Protein AF-A0A956FWH3-F1 (afdb_monomer)

Solvent-accessible surface area (backbone atoms only — not comparable to full-atom values): 9748 Å² total; per-residue (Å²): 133,81,82,80,68,79,54,57,73,43,82,42,80,78,96,51,48,29,40,34,45,58,63,99,60,78,56,74,30,43,44,60,65,59,67,69,38,66,78,36,59,93,39,45,48,78,49,65,38,82,50,94,53,42,59,36,36,36,42,38,28,36,37,98,90,43,89,51,48,61,46,40,30,43,27,40,25,69,85,54,70,46,32,23,58,36,81,25,55,74,55,72,65,36,73,58,96,92,38,80,34,40,30,44,45,30,49,41,56,25,35,48,77,80,38,47,25,34,36,67,37,64,58,37,80,81,32,76,82,55,81,79,55,67,66,36,57,69,69,28,15,22,49,42,68,54,99,84,34,49,39,75,75,43,68,58,77,91,72,76,62,46,75,53,87,59,93,72,122

pLDDT: mean 85.55, std 12.99, range [32.81, 97.44]

Radius of gyration: 16.26 Å; Cα contacts (8 Å, |Δi|>4): 365; chains: 1; bounding box: 42×35×48 Å

Structure (mmCIF, N/CA/C/O backbone):
data_AF-A0A956FWH3-F1
#
_entry.id   AF-A0A956FWH3-F1
#
loop_
_atom_site.group_PDB
_atom_site.id
_atom_site.type_symbol
_atom_site.label_atom_id
_atom_site.label_alt_id
_atom_site.label_comp_id
_atom_site.label_asym_id
_atom_site.label_entity_id
_atom_site.label_seq_id
_atom_site.pdbx_PDB_ins_code
_atom_site.Cartn_x
_atom_site.Cartn_y
_atom_site.Cartn_z
_atom_site.occupancy
_atom_site.B_iso_or_equiv
_atom_site.auth_seq_id
_atom_site.auth_comp_id
_atom_site.auth_asym_id
_atom_site.auth_atom_id
_atom_site.pdbx_PDB_model_num
ATOM 1 N N . MET A 1 1 ? -1.341 -22.236 28.787 1.00 35.53 1 MET A N 1
ATOM 2 C CA . MET A 1 1 ? -0.603 -21.583 27.691 1.00 35.53 1 MET A CA 1
ATOM 3 C C . MET A 1 1 ? -1.490 -21.700 26.475 1.00 35.53 1 MET A C 1
ATOM 5 O O . MET A 1 1 ? -1.684 -22.814 26.014 1.00 35.53 1 MET A O 1
ATOM 9 N N . ILE A 1 2 ? -2.152 -20.611 26.086 1.00 34.28 2 ILE A N 1
ATOM 10 C CA . ILE A 1 2 ? -2.889 -20.564 24.821 1.00 34.28 2 ILE A CA 1
ATOM 11 C C . ILE A 1 2 ? -1.811 -20.360 23.765 1.00 34.28 2 ILE A C 1
ATOM 13 O O . ILE A 1 2 ? -1.018 -19.427 23.881 1.00 34.28 2 ILE A O 1
ATOM 17 N N . ASP A 1 3 ? -1.721 -21.297 22.835 1.00 32.81 3 ASP A N 1
ATOM 18 C CA . ASP A 1 3 ? -0.845 -21.208 21.678 1.00 32.81 3 ASP A CA 1
ATOM 19 C C . ASP A 1 3 ? -1.348 -20.033 20.828 1.00 32.81 3 ASP A C 1
ATOM 21 O O . ASP A 1 3 ? -2.366 -20.133 20.149 1.00 32.81 3 ASP A O 1
ATOM 25 N N . ALA A 1 4 ? -0.712 -18.869 20.975 1.00 40.34 4 ALA A N 1
ATOM 26 C CA . ALA A 1 4 ? -1.029 -17.651 20.234 1.00 40.34 4 ALA A CA 1
ATOM 27 C C . ALA A 1 4 ? -0.411 -17.715 18.830 1.00 40.34 4 ALA A C 1
ATOM 29 O O . ALA A 1 4 ? 0.263 -16.787 18.388 1.00 40.34 4 ALA A O 1
ATOM 30 N N . SER A 1 5 ? -0.599 -18.845 18.151 1.00 44.47 5 SER A N 1
ATOM 31 C CA . SER A 1 5 ? -0.301 -18.942 16.732 1.00 44.47 5 SER A CA 1
ATOM 32 C C . SER A 1 5 ? -1.245 -17.974 16.010 1.00 44.47 5 SER A C 1
ATOM 34 O O . SER A 1 5 ? -2.459 -18.069 16.216 1.00 44.47 5 SER A O 1
ATOM 36 N N . PRO A 1 6 ? -0.734 -17.004 15.228 1.00 53.00 6 PRO A N 1
ATOM 37 C CA . PRO A 1 6 ? -1.591 -16.064 14.524 1.00 53.00 6 PRO A CA 1
ATOM 38 C C . PRO A 1 6 ? -2.520 -16.858 13.608 1.00 53.00 6 PRO A C 1
ATOM 40 O O . PRO A 1 6 ? -2.067 -17.627 12.760 1.00 53.00 6 PRO A O 1
ATOM 43 N N . CYS A 1 7 ? -3.826 -16.711 13.826 1.00 57.62 7 CYS A N 1
ATOM 44 C CA . CYS A 1 7 ? -4.851 -17.293 12.974 1.00 57.62 7 CYS A CA 1
ATOM 45 C C . CYS A 1 7 ? -4.576 -16.877 11.521 1.00 57.62 7 CYS A C 1
ATOM 47 O O . CYS A 1 7 ? -4.540 -15.671 11.255 1.00 57.62 7 CYS A O 1
ATOM 49 N N . PRO A 1 8 ? -4.368 -17.821 10.584 1.00 69.06 8 PRO A N 1
ATOM 50 C CA . PRO A 1 8 ? -4.117 -17.455 9.201 1.00 69.06 8 PRO A CA 1
ATOM 51 C C . PRO A 1 8 ? -5.341 -16.721 8.648 1.00 69.06 8 PRO A C 1
ATOM 53 O O . PRO A 1 8 ? -6.485 -17.124 8.882 1.00 69.06 8 PRO A O 1
ATOM 56 N N . LEU A 1 9 ? -5.088 -15.615 7.950 1.00 74.25 9 LEU A N 1
ATOM 57 C CA . LEU A 1 9 ? -6.100 -14.944 7.149 1.00 74.25 9 LEU A CA 1
ATOM 58 C C . LEU A 1 9 ? -6.272 -15.723 5.850 1.00 74.25 9 LEU A C 1
ATOM 60 O O . LEU A 1 9 ? -5.299 -15.970 5.141 1.00 74.25 9 LEU A O 1
ATOM 64 N N . GLU A 1 10 ? -7.507 -16.088 5.539 1.00 80.19 10 GLU A N 1
ATOM 65 C CA . GLU A 1 10 ? -7.867 -16.753 4.295 1.00 80.19 10 GLU A CA 1
ATOM 66 C C . GLU A 1 10 ? -8.759 -15.821 3.476 1.00 80.19 10 GLU A C 1
ATOM 68 O O . GLU A 1 10 ? -9.798 -15.354 3.952 1.00 80.19 10 GLU A O 1
ATOM 73 N N . LEU A 1 11 ? -8.338 -15.533 2.245 1.00 78.25 11 LEU A N 1
ATOM 74 C CA . LEU A 1 11 ? -9.169 -14.843 1.269 1.00 78.25 11 LEU A CA 1
ATOM 75 C C . LEU A 1 11 ? -9.978 -15.895 0.507 1.00 78.25 11 LEU A C 1
ATOM 77 O O . LEU A 1 11 ? -9.406 -16.760 -0.153 1.00 78.25 11 LEU A O 1
ATOM 81 N N . VAL A 1 12 ? -11.303 -15.824 0.608 1.00 82.38 12 VAL A N 1
ATOM 82 C CA . VAL A 1 12 ? -12.228 -16.800 0.022 1.00 82.38 12 VAL A CA 1
ATOM 83 C C . VAL A 1 12 ? -13.189 -16.081 -0.916 1.00 82.38 12 VAL A C 1
ATOM 85 O O . VAL A 1 12 ? -13.667 -14.992 -0.596 1.00 82.38 12 VAL A O 1
ATOM 88 N N . ASP A 1 13 ? -13.499 -16.700 -2.052 1.00 79.56 13 ASP A N 1
ATOM 89 C CA . ASP A 1 13 ? -14.598 -16.273 -2.916 1.00 79.56 13 ASP A CA 1
ATOM 90 C C . ASP A 1 13 ? -15.871 -17.057 -2.556 1.00 79.56 13 ASP A C 1
ATOM 92 O O . ASP A 1 13 ? -15.941 -18.274 -2.735 1.00 79.56 13 ASP A O 1
ATOM 96 N N . ASP A 1 14 ? -16.863 -16.361 -1.998 1.00 73.31 14 ASP A N 1
ATOM 97 C CA . ASP A 1 14 ? -18.162 -16.911 -1.578 1.00 73.31 14 ASP A CA 1
ATOM 98 C C . ASP A 1 14 ? -19.300 -16.045 -2.146 1.00 73.31 14 ASP A C 1
ATOM 100 O O . ASP A 1 14 ? -20.116 -15.472 -1.415 1.00 73.31 14 ASP A O 1
ATOM 104 N N . GLY A 1 15 ? -19.272 -15.864 -3.473 1.00 73.81 15 GLY A N 1
ATOM 105 C CA . GLY A 1 15 ? -20.113 -14.894 -4.183 1.00 73.81 15 GLY A CA 1
ATOM 106 C C . GLY A 1 15 ? -19.594 -13.457 -4.057 1.00 73.81 15 GLY A C 1
ATOM 107 O O . GLY A 1 15 ? -20.386 -12.516 -4.117 1.00 73.81 15 GLY A O 1
ATOM 108 N N . GLY A 1 16 ? -18.283 -13.305 -3.841 1.00 75.00 16 GLY A N 1
ATOM 109 C CA . GLY A 1 16 ? -17.588 -12.065 -3.497 1.00 75.00 16 GLY A CA 1
ATOM 110 C C . GLY A 1 16 ? -16.344 -12.349 -2.649 1.00 75.00 16 GLY A C 1
ATOM 111 O O . GLY A 1 16 ? -16.325 -13.320 -1.887 1.00 75.00 16 GLY A O 1
ATOM 112 N N . LEU A 1 17 ? -15.311 -11.503 -2.769 1.00 77.38 17 LEU A N 1
ATOM 113 C CA . LEU A 1 17 ? -14.072 -11.660 -2.005 1.00 77.38 17 LEU A CA 1
ATOM 114 C C . LEU A 1 17 ? -14.295 -11.309 -0.536 1.00 77.38 17 LEU A C 1
ATOM 116 O O . LEU A 1 17 ? -14.766 -10.227 -0.180 1.00 77.38 17 LEU A O 1
ATOM 120 N N . VAL A 1 18 ? -13.945 -12.255 0.324 1.00 80.06 18 VAL A N 1
ATOM 121 C CA . VAL A 1 18 ? -14.136 -12.161 1.763 1.00 80.06 18 VAL A CA 1
ATOM 122 C C . VAL A 1 18 ? -12.858 -12.577 2.457 1.00 80.06 18 VAL A C 1
ATOM 124 O O . VAL A 1 18 ? -12.325 -13.653 2.192 1.00 80.06 18 VAL A O 1
ATOM 127 N N . LEU A 1 19 ? -12.415 -11.762 3.407 1.00 77.50 19 LEU A N 1
ATOM 128 C CA . LEU A 1 19 ? -11.335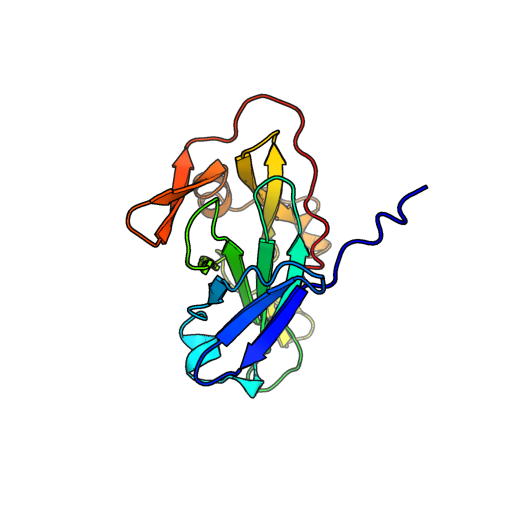 -12.135 4.305 1.00 77.50 19 LEU A CA 1
ATOM 129 C C . LEU A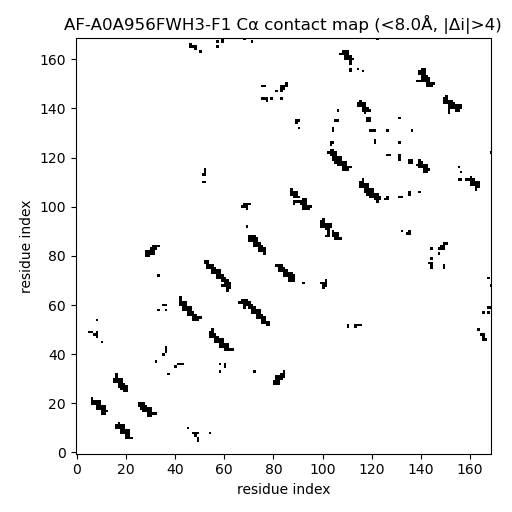 1 19 ? -11.916 -12.809 5.551 1.00 77.50 19 LEU A C 1
ATOM 131 O O . LEU A 1 19 ? -12.818 -12.262 6.194 1.00 77.50 19 LEU A O 1
ATOM 135 N N . ARG A 1 20 ? -11.408 -13.999 5.881 1.00 78.94 20 ARG A N 1
ATOM 136 C CA . ARG A 1 20 ? -11.771 -14.771 7.075 1.00 78.94 20 ARG A CA 1
ATOM 137 C C . ARG A 1 20 ? -10.535 -14.973 7.944 1.00 78.94 20 ARG A C 1
ATOM 139 O O . ARG A 1 20 ? -9.496 -15.391 7.446 1.00 78.94 20 ARG A O 1
ATOM 146 N N . ALA A 1 21 ? -10.647 -14.717 9.243 1.00 68.69 21 ALA A N 1
ATOM 147 C CA . ALA A 1 21 ? -9.656 -15.190 10.206 1.00 68.69 21 ALA A CA 1
ATOM 148 C C . ALA A 1 21 ? -9.977 -16.644 10.589 1.00 68.69 21 ALA A C 1
ATOM 150 O O . ALA A 1 21 ? -11.116 -16.950 10.941 1.00 68.69 21 ALA A O 1
ATOM 151 N N . GLY A 1 22 ? -9.001 -17.552 10.522 1.00 56.31 22 GLY A N 1
ATOM 152 C CA . GLY A 1 22 ? -9.207 -18.941 10.944 1.00 56.31 22 GLY A CA 1
ATOM 153 C C . GLY A 1 22 ? -9.410 -19.067 12.463 1.00 56.31 22 GLY A C 1
ATOM 154 O O . GLY A 1 22 ? -8.449 -18.939 13.209 1.00 56.31 22 GLY A O 1
ATOM 155 N N . GLY A 1 23 ? -10.633 -19.335 12.939 1.00 56.41 23 GLY A N 1
ATOM 156 C CA . GLY A 1 23 ? -10.955 -19.521 14.366 1.00 56.41 23 GLY A CA 1
ATOM 157 C C . GLY A 1 23 ? -12.465 -19.536 14.666 1.00 56.41 23 GLY A C 1
ATOM 158 O O . GLY A 1 23 ? -13.279 -19.425 13.754 1.00 56.41 23 GLY A O 1
ATOM 159 N N . ASP A 1 24 ? -12.849 -19.657 15.945 1.00 43.56 24 ASP A N 1
ATOM 160 C CA . ASP A 1 24 ? -14.256 -19.794 16.399 1.00 43.56 24 ASP A CA 1
ATOM 161 C C . ASP A 1 24 ? -15.121 -18.522 16.241 1.00 43.56 24 ASP A C 1
ATOM 163 O O . ASP A 1 24 ? -16.334 -18.559 16.455 1.00 43.56 24 ASP A O 1
ATOM 167 N N . ALA A 1 25 ? -14.526 -17.392 15.852 1.00 43.38 25 ALA A N 1
ATOM 168 C CA . ALA A 1 25 ? -15.245 -16.159 15.550 1.00 43.38 25 ALA A CA 1
ATOM 169 C C . ALA A 1 25 ? -15.054 -15.808 14.064 1.00 43.38 25 ALA A C 1
ATOM 171 O O . ALA A 1 25 ? -13.968 -15.366 13.687 1.00 43.38 25 ALA A O 1
ATOM 172 N N . PRO A 1 26 ? -16.079 -15.975 13.206 1.00 50.69 26 PRO A N 1
ATOM 173 C CA . PRO A 1 26 ? -15.992 -15.580 11.810 1.00 50.69 26 PRO A CA 1
ATOM 174 C C . PRO A 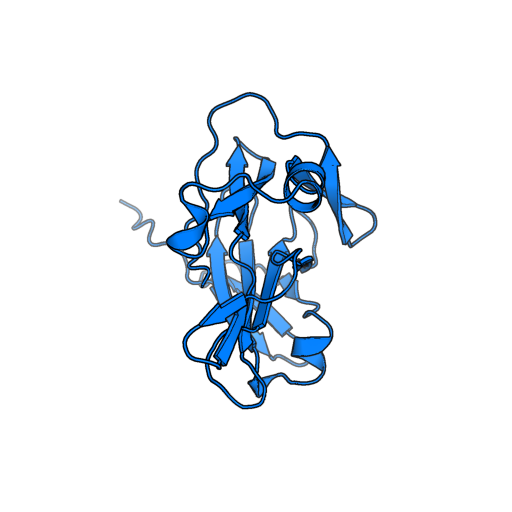1 26 ? -16.106 -14.056 11.723 1.00 50.69 26 PRO A C 1
ATOM 176 O O . PRO A 1 26 ? -17.190 -13.513 11.510 1.00 50.69 26 PRO A O 1
ATOM 179 N N . SER A 1 27 ? -14.999 -13.336 11.891 1.00 65.62 27 SER A N 1
ATOM 180 C CA . SER A 1 27 ? -14.923 -11.978 11.360 1.00 65.62 27 SER A CA 1
ATOM 181 C C . SER A 1 27 ? -14.926 -12.096 9.836 1.00 65.62 27 SER A C 1
ATOM 183 O O . SER A 1 27 ? -13.941 -12.490 9.214 1.00 65.62 27 SER A O 1
ATOM 185 N N . ARG A 1 28 ? -16.097 -11.850 9.242 1.00 77.38 28 ARG A N 1
ATOM 186 C CA . ARG A 1 28 ? -16.279 -11.733 7.797 1.00 77.38 28 ARG A CA 1
ATOM 187 C C . ARG A 1 28 ? -16.027 -10.277 7.433 1.00 77.38 28 ARG A C 1
ATOM 189 O O . ARG A 1 28 ? -16.793 -9.420 7.858 1.00 77.38 28 ARG A O 1
ATOM 196 N N . LEU A 1 29 ? -14.983 -10.014 6.659 1.00 84.88 29 LEU A N 1
ATOM 197 C CA . LEU A 1 29 ? -14.712 -8.681 6.129 1.00 84.88 29 LEU A CA 1
ATOM 198 C C . LEU A 1 29 ? -14.917 -8.697 4.617 1.00 84.88 29 LEU A C 1
ATOM 200 O O . LEU A 1 29 ? -14.345 -9.545 3.928 1.00 84.88 29 LEU A O 1
ATOM 204 N N . GLU A 1 30 ? -15.744 -7.786 4.107 1.00 87.50 30 GLU A N 1
ATOM 205 C CA . GLU A 1 30 ? -15.898 -7.614 2.662 1.00 87.50 30 GLU A CA 1
ATOM 206 C C . GLU A 1 30 ? -14.609 -7.039 2.075 1.00 87.50 30 GLU A C 1
ATOM 208 O O . GLU A 1 30 ? -14.046 -6.089 2.620 1.00 87.50 30 GLU A O 1
ATOM 213 N N . VAL A 1 31 ? -14.146 -7.601 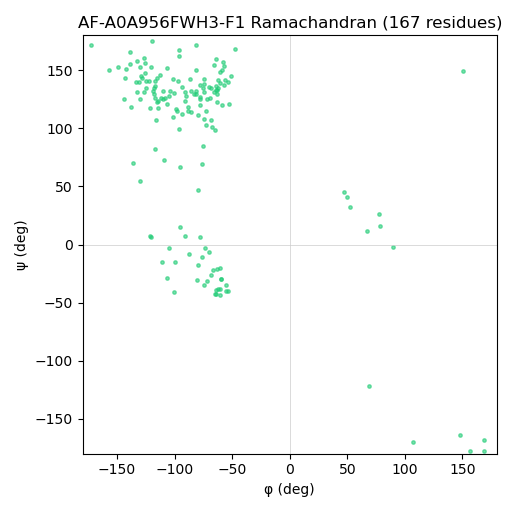0.961 1.00 87.06 31 VAL A N 1
ATOM 214 C CA . VAL A 1 31 ? -12.970 -7.111 0.243 1.00 87.06 31 VAL A CA 1
ATOM 215 C C . VAL A 1 31 ? -13.415 -6.593 -1.112 1.00 87.06 31 VAL A C 1
ATOM 217 O O . VAL A 1 31 ? -13.916 -7.348 -1.943 1.00 87.06 31 VAL A O 1
ATOM 220 N N . GLU A 1 32 ? -13.214 -5.300 -1.337 1.00 87.88 32 GLU A N 1
ATOM 221 C CA . GLU A 1 32 ? -13.373 -4.689 -2.651 1.00 87.88 32 GLU A CA 1
ATOM 222 C C . GLU A 1 32 ? -11.986 -4.626 -3.303 1.00 87.88 32 GLU A C 1
ATOM 224 O O . GLU A 1 32 ? -11.176 -3.787 -2.909 1.00 87.88 32 GLU A O 1
ATOM 229 N N . PRO A 1 33 ? -11.643 -5.564 -4.206 1.00 90.12 33 PRO A N 1
ATOM 230 C CA . PRO A 1 33 ? -10.293 -5.645 -4.751 1.00 90.12 33 PRO A CA 1
ATOM 231 C C . PRO A 1 33 ? -9.967 -4.407 -5.600 1.00 90.12 33 PRO A C 1
ATOM 233 O O . PRO A 1 33 ? -10.877 -3.833 -6.204 1.00 90.12 33 PRO A O 1
ATOM 236 N N . PRO A 1 34 ? -8.677 -4.042 -5.739 1.00 92.00 34 PRO A N 1
ATOM 237 C CA . PRO A 1 34 ? -8.260 -3.063 -6.738 1.00 92.00 34 PRO A CA 1
ATOM 238 C C . PRO A 1 34 ? -8.801 -3.427 -8.127 1.00 92.00 34 PRO A C 1
ATOM 240 O O . PRO A 1 34 ? -8.867 -4.611 -8.475 1.00 92.00 34 PRO A O 1
ATOM 243 N N . GLU A 1 35 ? -9.154 -2.426 -8.938 1.00 91.94 35 GLU A N 1
ATOM 244 C CA . GLU A 1 35 ? -9.800 -2.630 -10.247 1.00 91.94 35 GLU A CA 1
ATOM 245 C C . GLU A 1 35 ? -9.006 -3.594 -11.142 1.00 91.94 35 GLU A C 1
ATOM 247 O O . GLU A 1 35 ? -9.581 -4.482 -11.770 1.00 91.94 35 GLU A O 1
ATOM 252 N N . VAL A 1 36 ? -7.674 -3.493 -11.129 1.00 90.12 36 VAL A N 1
ATOM 253 C CA . VAL A 1 36 ? -6.781 -4.390 -11.876 1.00 90.12 36 VAL A CA 1
ATOM 254 C C . VAL A 1 36 ? -6.921 -5.857 -11.449 1.00 90.12 36 VAL A C 1
ATOM 256 O O . VAL A 1 36 ? -6.938 -6.746 -12.301 1.00 90.12 36 VAL A O 1
ATOM 259 N N . CYS A 1 37 ? -7.101 -6.120 -10.153 1.00 92.50 37 CYS A N 1
ATOM 260 C CA . CYS A 1 37 ? -7.333 -7.462 -9.627 1.00 92.50 37 CYS A CA 1
ATOM 261 C C . CYS A 1 37 ? -8.750 -7.958 -9.911 1.00 92.50 37 CYS A C 1
ATOM 263 O O . CYS A 1 37 ? -8.934 -9.144 -10.177 1.00 92.50 37 CYS A O 1
ATOM 265 N N . ALA A 1 38 ? -9.744 -7.067 -9.900 1.00 90.94 38 ALA A N 1
ATOM 266 C CA . ALA A 1 38 ? -11.110 -7.403 -10.294 1.00 90.94 38 ALA A CA 1
ATOM 267 C C . ALA A 1 38 ? -11.191 -7.787 -11.782 1.00 90.94 38 ALA A C 1
ATOM 269 O O . ALA A 1 38 ? -11.842 -8.766 -12.145 1.00 90.94 38 ALA A O 1
ATOM 270 N N . ALA A 1 39 ? -10.502 -7.035 -12.643 1.00 91.00 39 ALA A N 1
ATOM 271 C CA . ALA A 1 39 ? -10.458 -7.268 -14.083 1.00 91.00 39 ALA A CA 1
ATOM 272 C C . ALA A 1 39 ? -9.627 -8.508 -14.456 1.00 91.00 39 ALA A C 1
ATOM 274 O O . ALA A 1 39 ? -9.925 -9.188 -15.443 1.00 91.00 39 ALA A O 1
ATOM 275 N N . HIS A 1 40 ? -8.589 -8.815 -13.672 1.00 89.25 40 HIS A N 1
ATOM 276 C CA . HIS A 1 40 ? -7.643 -9.894 -13.948 1.00 89.25 40 HIS A CA 1
ATOM 277 C C . HIS A 1 40 ? -7.317 -10.719 -12.689 1.00 89.25 40 HIS A C 1
ATOM 279 O O . HIS A 1 40 ? -6.179 -10.702 -12.218 1.00 89.25 40 HIS A O 1
ATOM 285 N N . PRO A 1 41 ? -8.265 -11.516 -12.164 1.00 84.62 41 PRO A N 1
ATOM 286 C CA . PRO A 1 41 ? -8.101 -12.211 -10.883 1.00 84.62 41 PRO A CA 1
ATOM 287 C C . PRO A 1 41 ? -6.911 -13.180 -10.851 1.00 84.62 41 PRO A C 1
ATOM 289 O O . PRO A 1 41 ? -6.287 -13.356 -9.811 1.00 84.62 41 PRO A O 1
ATOM 292 N N . GLY A 1 42 ? -6.541 -13.768 -11.995 1.00 86.19 42 GLY A N 1
ATOM 293 C CA . GLY A 1 42 ? -5.376 -14.655 -12.109 1.00 86.19 42 GLY A CA 1
ATOM 294 C C . GLY A 1 42 ? -4.012 -13.955 -12.076 1.00 86.19 42 GLY A C 1
ATOM 295 O O . GLY A 1 42 ? -3.000 -14.642 -12.143 1.00 86.19 42 GLY A O 1
ATOM 296 N N . ARG A 1 43 ? -3.974 -12.617 -12.012 1.00 89.25 43 ARG A N 1
ATOM 297 C CA . ARG A 1 43 ? -2.738 -11.816 -11.962 1.00 89.25 43 ARG A CA 1
ATOM 298 C C . ARG A 1 43 ? -2.436 -11.248 -10.578 1.00 89.25 43 ARG A C 1
ATOM 300 O O . ARG A 1 43 ? -1.412 -10.595 -10.421 1.00 89.25 43 ARG A O 1
ATOM 307 N N . CYS A 1 44 ? -3.316 -11.461 -9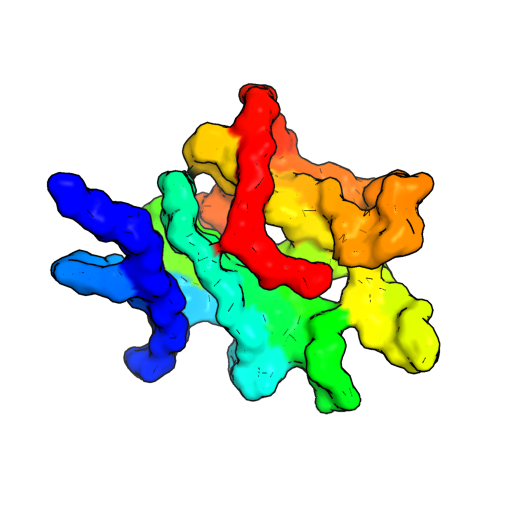.601 1.00 92.12 44 CYS A N 1
ATOM 308 C CA . CYS A 1 44 ? -3.126 -10.940 -8.255 1.00 92.12 44 CYS A CA 1
ATOM 309 C C . CYS A 1 44 ? -2.825 -12.053 -7.262 1.00 92.12 44 CYS A C 1
ATOM 311 O O . CYS A 1 44 ? -3.599 -12.999 -7.101 1.00 92.12 44 CYS A O 1
ATOM 313 N N . ARG A 1 45 ? -1.706 -11.901 -6.559 1.00 92.19 45 ARG A N 1
ATOM 314 C CA . ARG A 1 45 ? -1.341 -12.703 -5.395 1.00 92.19 45 ARG A CA 1
ATOM 315 C C . ARG A 1 45 ? -1.632 -11.906 -4.134 1.00 92.19 45 ARG A C 1
ATOM 317 O O . ARG A 1 45 ? -1.425 -10.698 -4.091 1.00 92.19 45 ARG A O 1
ATOM 324 N N . TRP A 1 46 ? -2.105 -12.594 -3.104 1.00 91.56 46 TRP A N 1
ATOM 325 C CA . TRP A 1 46 ? -2.567 -11.963 -1.873 1.00 91.56 46 TRP A CA 1
ATOM 326 C C . TRP A 1 46 ? -1.710 -12.415 -0.699 1.00 91.56 46 TRP A C 1
ATOM 328 O O . TRP A 1 46 ? -1.516 -13.614 -0.502 1.00 91.56 46 TRP A O 1
ATOM 338 N N . VAL A 1 47 ? -1.212 -11.459 0.084 1.00 90.81 47 VAL A N 1
ATOM 339 C CA . VAL A 1 47 ? -0.424 -11.722 1.297 1.00 90.81 47 VAL A CA 1
ATOM 340 C C . VAL A 1 47 ? -1.014 -10.902 2.431 1.00 90.81 47 VAL A C 1
ATOM 342 O O . VAL A 1 47 ? -1.174 -9.694 2.299 1.00 90.81 47 VAL A O 1
ATOM 345 N N . GLY A 1 48 ? -1.379 -11.543 3.538 1.00 88.75 48 GLY A N 1
ATOM 346 C CA . GLY A 1 48 ? -2.087 -10.886 4.636 1.00 88.75 48 GLY A CA 1
ATOM 347 C C . GLY A 1 48 ? -1.400 -11.053 5.981 1.00 88.75 48 GLY A C 1
ATOM 348 O O . GLY A 1 48 ? -0.678 -12.021 6.209 1.00 88.75 48 GLY A O 1
ATOM 349 N N . SER A 1 49 ? -1.673 -10.120 6.890 1.00 86.62 49 SER A N 1
ATOM 350 C CA . SER A 1 49 ? -1.256 -10.193 8.289 1.00 86.62 49 SER A CA 1
ATOM 351 C C . SER A 1 49 ? -2.339 -9.623 9.205 1.00 86.62 49 SER A C 1
ATOM 353 O O . SER A 1 49 ? -3.012 -8.651 8.858 1.00 86.62 49 SER A O 1
ATOM 355 N N . VAL A 1 50 ? -2.528 -10.228 10.380 1.00 86.88 50 VAL A N 1
ATOM 356 C CA . VAL A 1 50 ? -3.387 -9.667 11.432 1.00 86.88 50 VAL A CA 1
ATOM 357 C C . VAL A 1 50 ? -2.526 -8.800 12.330 1.00 86.88 50 VAL A C 1
ATOM 359 O O . VAL A 1 50 ? -1.554 -9.274 12.914 1.00 86.88 50 VAL A O 1
ATOM 362 N N . THR A 1 51 ? -2.904 -7.535 12.464 1.00 87.50 51 THR A N 1
ATOM 363 C CA . THR A 1 51 ? -2.170 -6.553 13.261 1.00 87.50 51 THR A CA 1
ATOM 364 C C . THR A 1 51 ? -3.024 -5.990 14.395 1.00 87.50 51 THR A C 1
ATOM 366 O O . THR A 1 51 ? -4.218 -6.278 14.485 1.00 87.50 51 THR A O 1
ATOM 369 N N . ALA A 1 52 ? -2.428 -5.151 15.249 1.00 86.81 52 ALA A N 1
ATOM 370 C CA . ALA A 1 52 ? -3.150 -4.450 16.314 1.00 86.81 52 ALA A CA 1
ATOM 371 C C . ALA A 1 52 ? -4.283 -3.549 15.782 1.00 86.81 52 ALA A C 1
ATOM 373 O O . ALA A 1 52 ? -5.305 -3.400 16.444 1.00 86.81 52 ALA A O 1
ATOM 374 N N . VAL A 1 53 ? -4.140 -3.017 14.562 1.00 89.00 53 VAL A N 1
ATOM 375 C CA . VAL A 1 53 ? -5.149 -2.164 13.904 1.00 89.00 53 VAL A CA 1
ATOM 376 C C . VAL A 1 53 ? -6.137 -2.958 13.038 1.00 89.00 53 VAL A C 1
ATOM 378 O O . VAL A 1 53 ? -6.956 -2.383 12.319 1.00 89.00 53 VAL A O 1
ATOM 381 N N . GLY A 1 54 ? -6.067 -4.291 13.100 1.00 88.94 54 GLY A N 1
ATOM 382 C CA . GLY A 1 54 ? -6.898 -5.212 12.330 1.00 88.94 54 GLY A CA 1
ATOM 383 C C . GLY A 1 54 ? -6.150 -5.913 11.189 1.00 88.94 54 GLY A C 1
ATOM 384 O O . GLY A 1 54 ? -4.916 -5.880 11.121 1.00 88.94 54 GLY A O 1
ATOM 385 N N . PRO A 1 55 ? -6.882 -6.614 10.307 1.00 89.88 55 PRO A N 1
ATOM 386 C CA . PRO A 1 55 ? -6.285 -7.307 9.177 1.00 89.88 55 PRO A CA 1
ATOM 387 C C . PRO A 1 55 ? -5.777 -6.316 8.129 1.00 89.88 55 PRO A C 1
ATOM 389 O O . PRO A 1 55 ? -6.474 -5.373 7.748 1.00 89.88 55 PRO A O 1
ATOM 392 N N . LEU A 1 56 ? -4.577 -6.591 7.635 1.00 92.19 56 LEU A N 1
ATOM 393 C CA . LEU A 1 56 ? -3.957 -5.927 6.501 1.00 92.19 56 LEU A CA 1
ATOM 394 C C . LEU A 1 56 ? -3.739 -6.959 5.393 1.00 92.19 56 LEU A C 1
ATOM 396 O O . LEU A 1 56 ? -3.386 -8.107 5.676 1.00 92.19 56 LEU A O 1
ATOM 400 N N . LEU A 1 57 ? -3.955 -6.562 4.142 1.00 93.44 57 LEU A N 1
ATOM 401 C CA . LEU A 1 57 ? -3.847 -7.449 2.985 1.00 93.44 57 LEU A CA 1
ATOM 402 C C . LEU A 1 57 ? -3.145 -6.731 1.836 1.00 93.44 57 LEU A C 1
ATOM 404 O O . LEU A 1 57 ? -3.654 -5.740 1.331 1.00 93.44 57 LEU A O 1
ATOM 408 N N . ALA A 1 58 ? -2.001 -7.233 1.395 1.00 95.00 58 ALA A N 1
ATOM 409 C CA . ALA A 1 58 ? -1.360 -6.775 0.176 1.00 95.00 58 ALA A CA 1
ATOM 410 C C . ALA A 1 58 ? -1.930 -7.515 -1.043 1.00 95.00 58 ALA A C 1
ATOM 412 O O . ALA A 1 58 ? -2.021 -8.746 -1.035 1.00 95.00 58 ALA A O 1
ATOM 413 N N . ALA A 1 59 ? -2.282 -6.763 -2.085 1.00 95.44 59 ALA A N 1
ATOM 414 C CA . ALA A 1 59 ? -2.563 -7.273 -3.421 1.00 95.44 59 ALA A CA 1
ATOM 415 C C . ALA A 1 59 ? -1.335 -7.011 -4.297 1.00 95.44 59 ALA A C 1
ATOM 417 O O . ALA A 1 59 ? -1.028 -5.861 -4.603 1.00 95.44 59 ALA A O 1
ATOM 418 N N . ILE A 1 60 ? -0.621 -8.067 -4.668 1.00 94.56 60 ILE A N 1
ATOM 419 C CA . ILE A 1 60 ? 0.568 -8.004 -5.517 1.00 94.56 60 ILE A CA 1
ATOM 420 C C . ILE A 1 60 ? 0.138 -8.361 -6.935 1.00 94.56 60 ILE A C 1
ATOM 422 O O . ILE A 1 60 ? -0.330 -9.475 -7.171 1.00 94.56 60 ILE A O 1
ATOM 426 N N . VAL A 1 61 ? 0.278 -7.418 -7.861 1.00 93.31 61 VAL A N 1
ATOM 427 C CA . VAL A 1 61 ? -0.140 -7.572 -9.254 1.00 93.31 61 VAL A CA 1
ATOM 428 C C . VAL A 1 61 ? 1.071 -7.948 -10.094 1.00 93.31 61 VAL A C 1
ATOM 430 O O . VAL A 1 61 ? 1.996 -7.152 -10.259 1.00 93.31 61 VAL A O 1
ATOM 433 N N . ASP A 1 62 ? 1.055 -9.147 -10.660 1.00 90.38 62 ASP A N 1
ATOM 434 C CA . ASP A 1 62 ? 2.121 -9.619 -11.536 1.00 90.38 62 ASP A CA 1
ATOM 435 C C . ASP A 1 62 ? 1.939 -9.062 -12.967 1.00 90.38 62 ASP A C 1
ATOM 437 O O . ASP A 1 62 ? 0.822 -8.770 -13.433 1.00 90.38 62 ASP A O 1
ATOM 441 N N . GLY A 1 63 ? 3.052 -8.875 -13.678 1.00 85.75 63 GLY A N 1
ATOM 442 C CA . GLY A 1 63 ? 3.082 -8.394 -15.057 1.00 85.75 63 GLY A CA 1
ATOM 443 C C . GLY A 1 63 ? 2.278 -9.275 -16.027 1.00 85.75 63 GLY A C 1
ATOM 444 O O . GLY A 1 63 ? 2.018 -10.447 -15.764 1.00 85.75 63 GLY A O 1
ATOM 445 N N . PRO A 1 64 ? 1.837 -8.740 -17.180 1.00 82.12 64 PRO A N 1
ATOM 446 C CA . PRO A 1 64 ? 1.072 -9.529 -18.150 1.00 82.12 64 PRO A CA 1
ATOM 447 C C . PRO A 1 64 ? 1.917 -10.624 -18.824 1.00 82.12 64 PRO A C 1
ATOM 449 O O . PRO A 1 64 ? 1.372 -11.632 -19.266 1.00 82.12 64 PRO A O 1
ATOM 452 N N . GLU A 1 65 ? 3.234 -10.422 -18.903 1.00 83.31 65 GLU A N 1
ATOM 453 C CA . GLU A 1 65 ? 4.189 -11.313 -19.576 1.00 83.31 65 GLU A CA 1
ATOM 454 C C . GLU A 1 65 ? 5.290 -11.827 -18.628 1.00 83.31 65 GLU A C 1
ATOM 456 O O . GLU A 1 65 ? 6.241 -12.471 -19.071 1.00 83.31 65 GLU A O 1
ATOM 461 N N . SER A 1 66 ? 5.188 -11.545 -17.324 1.00 81.25 66 SER A N 1
ATOM 462 C CA . SER A 1 66 ? 6.179 -11.937 -16.321 1.00 81.25 66 SER A CA 1
ATOM 463 C C . SER A 1 66 ? 5.530 -12.188 -14.960 1.00 81.25 66 SER A C 1
ATOM 465 O O . SER A 1 66 ? 4.523 -11.583 -14.614 1.00 81.25 66 SER A O 1
ATOM 467 N N . GLU A 1 67 ? 6.151 -13.045 -14.151 1.00 81.19 67 GLU A N 1
ATOM 468 C CA . GLU A 1 67 ? 5.799 -13.220 -12.730 1.00 81.19 67 GLU A CA 1
ATOM 469 C C . GLU A 1 67 ? 6.360 -12.084 -11.852 1.00 81.19 67 GLU A C 1
ATOM 471 O O . GLU A 1 67 ? 6.320 -12.158 -10.625 1.00 81.19 67 GLU A O 1
ATOM 476 N N . LEU A 1 68 ? 6.945 -11.048 -12.467 1.00 87.62 68 LEU A N 1
ATOM 477 C CA . LEU A 1 68 ? 7.491 -9.915 -11.737 1.00 87.62 68 LEU A CA 1
ATOM 478 C C . LEU A 1 68 ? 6.358 -8.948 -11.385 1.00 87.62 68 LEU A C 1
ATOM 480 O O . LEU A 1 68 ? 5.577 -8.586 -12.271 1.00 87.62 68 LEU A O 1
ATOM 484 N N . PRO A 1 69 ? 6.280 -8.496 -10.124 1.00 90.25 69 PRO A N 1
ATOM 485 C CA . PRO A 1 69 ? 5.277 -7.529 -9.722 1.00 90.25 69 PRO A CA 1
ATOM 486 C C . PRO A 1 69 ? 5.451 -6.199 -10.452 1.00 90.25 69 PRO A C 1
ATOM 488 O O . PRO A 1 69 ? 6.559 -5.659 -10.539 1.00 90.25 69 PRO A O 1
ATOM 491 N N . VAL A 1 70 ? 4.336 -5.685 -10.962 1.00 89.44 70 VAL A N 1
ATOM 492 C CA . VAL A 1 70 ? 4.235 -4.384 -11.639 1.00 89.44 70 VAL A CA 1
ATOM 493 C C . VAL A 1 70 ? 3.440 -3.370 -10.825 1.00 89.44 70 VAL A C 1
ATOM 495 O O . VAL A 1 70 ? 3.526 -2.182 -11.112 1.00 89.44 70 VAL A O 1
ATOM 498 N N . ASP A 1 71 ? 2.698 -3.827 -9.814 1.00 92.38 71 ASP A N 1
ATOM 499 C CA . ASP A 1 71 ? 1.898 -2.977 -8.940 1.00 92.38 71 ASP A CA 1
ATOM 500 C C . ASP A 1 71 ? 1.635 -3.678 -7.592 1.00 92.38 71 ASP A C 1
ATOM 502 O O . ASP A 1 71 ? 1.591 -4.913 -7.521 1.00 92.38 71 ASP A O 1
ATOM 506 N N . VAL A 1 72 ? 1.484 -2.908 -6.514 1.00 95.12 72 VAL A N 1
ATOM 507 C CA . VAL A 1 72 ? 1.223 -3.421 -5.163 1.00 95.12 72 VAL A CA 1
ATOM 508 C C . VAL A 1 72 ? 0.283 -2.486 -4.415 1.00 95.12 72 VAL A C 1
ATOM 510 O O . VAL A 1 72 ? 0.582 -1.316 -4.202 1.00 95.12 72 VAL A O 1
ATOM 513 N N . TRP A 1 73 ? -0.815 -3.045 -3.913 1.00 96.75 73 TRP A N 1
ATOM 514 C CA . TRP A 1 73 ? -1.828 -2.322 -3.149 1.00 96.75 73 TRP A CA 1
ATOM 515 C C . TRP A 1 73 ? -1.891 -2.833 -1.715 1.00 96.75 73 TRP A C 1
ATOM 517 O O . TRP A 1 73 ? -1.808 -4.040 -1.494 1.00 96.75 73 TRP A O 1
ATOM 527 N N . LEU A 1 74 ? -2.119 -1.953 -0.739 1.00 96.88 74 LEU A N 1
ATOM 528 C CA . LEU A 1 74 ? -2.409 -2.332 0.644 1.00 96.88 74 LEU A CA 1
ATOM 529 C C . LEU A 1 74 ? -3.875 -2.098 0.978 1.00 96.88 74 LEU A C 1
ATOM 531 O O . LEU A 1 74 ? -4.360 -0.970 0.945 1.00 96.88 74 LEU A O 1
ATOM 535 N N . GLY A 1 75 ? -4.544 -3.173 1.364 1.00 95.31 75 GLY A N 1
ATOM 536 C CA . GLY A 1 75 ? -5.888 -3.203 1.903 1.00 95.31 75 GLY A CA 1
ATOM 537 C C . GLY A 1 75 ? -5.891 -3.093 3.422 1.00 95.31 75 GLY A C 1
ATOM 538 O O . GLY A 1 75 ? -5.194 -3.846 4.107 1.00 95.31 75 GLY A O 1
ATOM 539 N N . ALA A 1 76 ? -6.721 -2.200 3.953 1.00 94.19 76 ALA A N 1
ATOM 540 C CA . ALA A 1 76 ? -7.011 -2.097 5.379 1.00 94.19 76 ALA A CA 1
ATOM 541 C C . ALA A 1 76 ? -8.492 -1.766 5.612 1.00 94.19 76 ALA A C 1
ATOM 543 O O . ALA A 1 76 ? -9.137 -1.123 4.780 1.00 94.19 76 ALA A O 1
ATOM 544 N N . ALA A 1 77 ? -9.029 -2.207 6.753 1.00 90.19 77 ALA A N 1
ATOM 545 C CA . ALA A 1 77 ? -10.377 -1.841 7.200 1.00 90.19 77 ALA A CA 1
ATOM 546 C C . ALA A 1 77 ? -10.385 -0.843 8.366 1.00 90.19 77 ALA A C 1
ATOM 548 O O . ALA A 1 77 ? -11.329 -0.070 8.483 1.00 90.19 77 ALA A O 1
ATOM 549 N N . LEU A 1 78 ? -9.354 -0.853 9.224 1.00 87.75 78 LEU A N 1
ATOM 550 C CA . LEU A 1 78 ? -9.169 0.090 10.342 1.00 87.75 78 LEU A CA 1
ATOM 551 C C . LEU A 1 78 ? -10.435 0.299 11.202 1.00 87.75 78 LEU A C 1
ATOM 553 O O . LEU A 1 78 ? -10.809 1.422 11.528 1.00 87.75 78 LEU A O 1
ATOM 557 N N . GLY A 1 79 ? -11.119 -0.798 11.544 1.00 80.50 79 GLY A N 1
ATOM 558 C CA . GLY A 1 79 ? -12.364 -0.786 12.325 1.00 80.50 79 GLY A CA 1
ATOM 559 C C . GLY A 1 79 ? -13.657 -0.678 11.505 1.00 80.50 79 GLY A C 1
ATOM 560 O O . GLY A 1 79 ? -14.738 -0.734 12.085 1.00 80.50 79 GLY A O 1
ATOM 561 N N . GLY A 1 80 ? -13.566 -0.555 10.179 1.00 81.31 80 GLY A N 1
ATOM 562 C CA . GLY A 1 80 ? -14.699 -0.643 9.257 1.00 81.31 80 GLY A CA 1
ATOM 563 C C . GLY A 1 80 ? -15.119 -2.080 8.919 1.00 81.31 80 GLY A C 1
ATOM 564 O O . GLY A 1 80 ? -14.435 -3.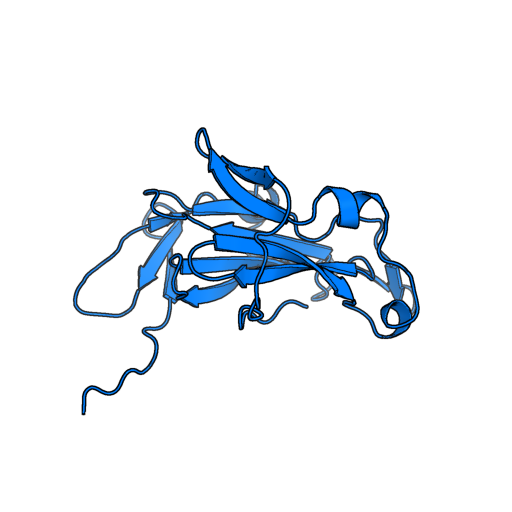050 9.238 1.00 81.31 80 GLY A O 1
ATOM 565 N N . GLU A 1 81 ? -16.251 -2.209 8.224 1.00 83.31 81 GLU A N 1
ATOM 566 C CA . GLU A 1 81 ? -16.813 -3.498 7.771 1.00 83.31 81 GLU A CA 1
ATOM 567 C C . GLU A 1 81 ? -16.273 -3.953 6.402 1.00 83.31 81 GLU A C 1
ATOM 569 O O . GLU A 1 81 ? -16.521 -5.080 5.964 1.00 83.31 81 GLU A O 1
ATOM 574 N N . ARG A 1 82 ? -15.515 -3.082 5.726 1.00 88.38 82 ARG A N 1
ATOM 575 C CA . ARG A 1 82 ? -14.968 -3.311 4.388 1.00 88.38 82 ARG A CA 1
ATOM 576 C C . ARG A 1 82 ? -13.484 -2.980 4.332 1.00 88.38 82 ARG A C 1
ATOM 578 O O . ARG A 1 82 ? -13.038 -1.981 4.892 1.00 88.38 82 ARG A O 1
ATOM 585 N N . MET A 1 83 ? -12.739 -3.813 3.618 1.00 91.81 83 MET A N 1
ATOM 586 C CA . MET A 1 83 ? -11.356 -3.560 3.248 1.00 91.81 83 MET A CA 1
ATOM 587 C C . MET A 1 83 ? -11.288 -2.651 2.026 1.00 91.81 83 MET A C 1
ATOM 589 O O . MET A 1 83 ? -11.920 -2.919 1.005 1.00 91.81 83 MET A O 1
ATOM 593 N N . THR A 1 84 ? -10.484 -1.601 2.139 1.00 93.19 84 THR A N 1
ATOM 594 C CA . THR A 1 84 ? -10.259 -0.606 1.086 1.00 93.19 84 THR A CA 1
ATOM 595 C C . THR A 1 84 ? -8.768 -0.492 0.823 1.00 93.19 84 THR A C 1
ATOM 597 O O . THR A 1 84 ? -7.974 -0.698 1.743 1.00 93.19 84 THR A O 1
ATOM 600 N N . PHE A 1 85 ? -8.392 -0.205 -0.422 1.00 95.69 85 PHE A N 1
ATOM 601 C CA . PHE A 1 85 ? -7.012 -0.317 -0.881 1.00 95.69 85 PHE A CA 1
ATOM 602 C C . PHE A 1 85 ? -6.394 1.035 -1.213 1.00 95.69 85 PHE A C 1
ATOM 604 O O . PHE A 1 85 ? -7.061 1.922 -1.742 1.00 95.69 85 PHE A O 1
ATOM 611 N N . VAL A 1 86 ? -5.097 1.152 -0.944 1.00 95.62 86 VAL A N 1
ATOM 612 C CA . VAL A 1 86 ? -4.246 2.241 -1.421 1.00 95.62 86 VAL A CA 1
ATOM 613 C C . VAL A 1 86 ? -3.054 1.666 -2.175 1.00 95.62 86 VAL A C 1
ATOM 615 O O . VAL A 1 86 ? -2.497 0.645 -1.773 1.00 95.62 86 VAL A O 1
ATOM 618 N N . ASP A 1 87 ? -2.680 2.317 -3.268 1.00 95.06 87 ASP A N 1
ATOM 619 C CA . ASP A 1 87 ? -1.477 2.004 -4.035 1.00 95.06 87 ASP A CA 1
ATOM 620 C C . ASP A 1 87 ? -0.226 2.264 -3.170 1.00 95.06 87 ASP A C 1
ATOM 622 O O . ASP A 1 87 ? -0.160 3.260 -2.439 1.00 95.06 87 ASP A O 1
ATOM 626 N N . LEU A 1 88 ? 0.752 1.359 -3.203 1.00 95.38 88 LEU A N 1
ATOM 627 C CA . LEU A 1 88 ? 2.030 1.512 -2.508 1.00 95.38 88 LEU A CA 1
ATOM 628 C C . LEU A 1 88 ? 3.161 1.982 -3.432 1.00 95.38 88 LEU A C 1
ATOM 630 O O . LEU A 1 88 ? 4.215 2.398 -2.942 1.00 95.38 88 LEU A O 1
ATOM 634 N N . TRP A 1 89 ? 2.987 1.902 -4.746 1.00 93.00 89 TRP A N 1
ATOM 635 C CA . TRP A 1 89 ? 4.012 2.053 -5.773 1.00 93.00 89 TRP A CA 1
ATOM 636 C C . TRP A 1 89 ? 3.833 3.363 -6.554 1.00 93.00 89 TRP A C 1
ATOM 638 O O . TRP A 1 89 ? 3.497 3.401 -7.730 1.00 93.00 89 TRP A O 1
ATOM 648 N N . TRP A 1 90 ? 4.157 4.480 -5.900 1.00 80.25 90 TRP A N 1
ATOM 649 C CA . TRP A 1 90 ? 4.005 5.829 -6.459 1.00 80.25 90 TRP A CA 1
ATOM 650 C C . TRP A 1 90 ? 5.290 6.364 -7.107 1.00 80.25 90 TRP A C 1
ATOM 652 O O . TRP A 1 90 ? 5.899 7.309 -6.603 1.00 80.25 90 TRP A O 1
ATOM 662 N N . SER A 1 91 ? 5.732 5.757 -8.212 1.00 77.06 91 SER A N 1
ATOM 663 C CA . SER A 1 91 ? 6.748 6.334 -9.116 1.00 77.06 91 SER A CA 1
ATOM 664 C C . SER A 1 91 ? 6.913 5.502 -10.388 1.00 77.06 91 SER A C 1
ATOM 666 O O . SER A 1 91 ? 6.366 4.407 -10.488 1.00 77.06 91 SER A O 1
ATOM 668 N N . ASP A 1 92 ? 7.682 6.024 -11.347 1.00 79.31 92 ASP A N 1
ATOM 669 C CA . ASP A 1 92 ? 7.974 5.322 -12.593 1.00 79.31 92 ASP A CA 1
ATOM 670 C C . ASP A 1 92 ? 8.614 3.943 -12.338 1.00 79.31 92 ASP A C 1
ATOM 672 O O . ASP A 1 92 ? 9.463 3.799 -11.442 1.00 79.31 92 ASP A O 1
ATOM 676 N N . PRO A 1 93 ? 8.240 2.925 -13.133 1.00 80.38 93 PRO A N 1
ATOM 677 C CA . PRO A 1 93 ? 8.864 1.616 -13.062 1.00 80.38 93 PRO A CA 1
ATOM 678 C C . PRO A 1 93 ? 10.357 1.719 -13.381 1.00 80.38 93 PRO A C 1
ATOM 680 O O . PRO A 1 93 ? 10.812 2.562 -14.157 1.00 80.38 93 PRO A O 1
ATOM 683 N N . SER A 1 94 ? 11.134 0.838 -12.767 1.00 81.19 94 SER A N 1
ATOM 684 C CA . SER A 1 94 ? 12.564 0.700 -13.043 1.00 81.19 94 SER A CA 1
ATOM 685 C C . SER A 1 94 ? 12.801 -0.424 -14.049 1.00 81.19 94 SER A C 1
ATOM 687 O O . SER A 1 94 ? 11.927 -1.250 -14.290 1.00 81.19 94 SER A O 1
ATOM 689 N N . VAL A 1 95 ? 13.976 -0.462 -14.680 1.00 79.81 95 VAL A N 1
ATOM 690 C CA . VAL A 1 95 ? 14.310 -1.498 -15.670 1.00 79.81 95 VAL A CA 1
ATOM 691 C C . VAL A 1 95 ? 15.547 -2.253 -15.212 1.00 79.81 95 VAL A C 1
ATOM 693 O O . VAL A 1 95 ? 16.633 -1.680 -15.146 1.00 79.81 95 VAL A O 1
ATOM 696 N N . VAL A 1 96 ? 15.393 -3.552 -14.962 1.00 76.56 96 VAL A N 1
ATOM 697 C CA . VAL A 1 96 ? 16.484 -4.466 -14.599 1.00 76.56 96 VAL A CA 1
ATOM 698 C C . VAL A 1 96 ? 16.633 -5.489 -15.718 1.00 76.56 96 VAL A C 1
ATOM 700 O O . VAL A 1 96 ? 15.671 -6.152 -16.094 1.00 76.56 96 VAL A O 1
ATOM 703 N N . ASP A 1 97 ? 17.822 -5.582 -16.316 1.00 81.44 97 ASP A N 1
ATOM 704 C CA . ASP A 1 97 ? 18.116 -6.510 -17.421 1.00 81.44 97 ASP A CA 1
ATOM 705 C C . ASP A 1 97 ? 17.092 -6.475 -18.579 1.00 81.44 97 ASP A C 1
ATOM 707 O O . ASP A 1 97 ? 16.736 -7.499 -19.158 1.00 81.44 97 ASP A O 1
ATOM 711 N N . ARG A 1 98 ? 16.641 -5.266 -18.958 1.00 79.00 98 ARG A N 1
ATOM 712 C CA . ARG A 1 98 ? 15.600 -4.998 -19.983 1.00 79.00 98 ARG A CA 1
ATOM 713 C C . ARG A 1 98 ? 14.189 -5.468 -19.620 1.00 79.00 98 ARG A C 1
ATOM 715 O O . ARG A 1 98 ? 13.320 -5.457 -20.487 1.00 79.00 98 ARG A O 1
ATOM 722 N N . THR A 1 99 ? 13.963 -5.848 -18.371 1.00 77.81 99 THR A N 1
ATOM 723 C CA . THR A 1 99 ? 12.641 -6.184 -17.849 1.00 77.81 99 THR A CA 1
ATOM 724 C C . THR A 1 99 ? 12.165 -5.039 -16.969 1.00 77.81 99 THR A C 1
ATOM 726 O O . THR A 1 99 ? 12.894 -4.596 -16.080 1.00 77.81 99 THR A O 1
ATOM 729 N N . GLU A 1 100 ? 10.965 -4.532 -17.237 1.00 77.81 100 GLU A N 1
ATOM 730 C CA . GLU A 1 100 ? 10.326 -3.564 -16.349 1.00 77.81 100 GLU A CA 1
ATOM 731 C C . GLU A 1 100 ? 10.004 -4.240 -15.017 1.00 77.81 100 GLU A C 1
ATOM 733 O O . GLU A 1 100 ? 9.454 -5.341 -14.960 1.00 77.81 100 GLU A O 1
ATOM 738 N N . VAL A 1 101 ? 10.388 -3.569 -13.943 1.00 81.31 101 VAL A N 1
ATOM 739 C CA . VAL A 1 101 ? 10.082 -3.923 -12.565 1.00 81.31 101 VAL A CA 1
ATOM 740 C C . VAL A 1 101 ? 9.446 -2.709 -11.907 1.00 81.31 101 VAL A C 1
ATOM 742 O O . VAL A 1 101 ? 9.617 -1.577 -12.364 1.00 81.31 101 VAL A O 1
ATOM 745 N N . GLY A 1 102 ? 8.738 -2.930 -10.805 1.00 84.75 102 GLY A N 1
ATOM 746 C CA . GLY A 1 102 ? 8.226 -1.843 -9.982 1.00 84.75 102 GLY A CA 1
ATOM 747 C C . GLY A 1 102 ? 9.236 -0.749 -9.635 1.00 84.75 102 GLY A C 1
ATOM 748 O O . GLY A 1 102 ? 10.451 -0.939 -9.769 1.00 84.75 102 GLY A O 1
ATOM 749 N N . PRO A 1 103 ? 8.758 0.375 -9.093 1.00 91.12 103 PRO A N 1
ATOM 750 C CA . PRO A 1 103 ? 9.619 1.457 -8.654 1.00 91.12 103 PRO A CA 1
ATOM 751 C C . PRO A 1 103 ? 10.660 1.007 -7.623 1.00 91.12 103 PRO A C 1
ATOM 753 O O . PRO A 1 103 ? 10.464 0.056 -6.868 1.00 91.12 103 PRO A O 1
ATOM 756 N N . VAL A 1 104 ? 11.778 1.725 -7.566 1.00 91.31 104 VAL A N 1
ATOM 757 C CA . VAL A 1 104 ? 12.867 1.499 -6.598 1.00 91.31 104 VAL A CA 1
ATOM 758 C C . VAL A 1 104 ? 12.472 1.788 -5.144 1.00 91.31 104 VAL A C 1
ATOM 760 O O . VAL A 1 104 ? 13.096 1.254 -4.227 1.00 91.31 104 VAL A O 1
ATOM 763 N N . TYR A 1 105 ? 11.436 2.603 -4.930 1.00 93.81 105 TYR A N 1
ATOM 764 C CA . TYR A 1 105 ? 10.841 2.902 -3.627 1.00 93.81 105 TYR A CA 1
ATOM 765 C C . TYR A 1 105 ? 9.369 2.508 -3.598 1.00 93.81 105 TYR A C 1
ATOM 767 O O . TYR A 1 105 ? 8.680 2.575 -4.612 1.00 93.81 105 TYR A O 1
ATOM 775 N N . ALA A 1 106 ? 8.881 2.195 -2.403 1.00 95.12 106 ALA A N 1
ATOM 776 C CA . ALA A 1 106 ? 7.468 1.974 -2.136 1.00 95.12 106 ALA A CA 1
ATOM 777 C C . ALA A 1 106 ? 7.058 2.606 -0.801 1.00 95.12 106 ALA A C 1
ATOM 779 O O . ALA A 1 106 ? 7.897 2.960 0.032 1.00 95.12 106 ALA A O 1
ATOM 780 N N . LEU A 1 107 ? 5.754 2.726 -0.583 1.00 96.38 107 LEU A N 1
ATOM 781 C CA . LEU A 1 107 ? 5.176 2.961 0.731 1.00 96.38 107 LEU A CA 1
ATOM 782 C C . LEU A 1 107 ? 5.121 1.636 1.504 1.00 96.38 107 LEU A C 1
ATOM 784 O O . LEU A 1 107 ? 4.347 0.745 1.174 1.00 96.38 107 LEU A O 1
ATOM 788 N N . ALA A 1 108 ? 5.928 1.510 2.552 1.00 95.50 108 ALA A N 1
ATOM 789 C CA . ALA A 1 108 ? 5.911 0.363 3.447 1.00 95.50 108 ALA A CA 1
ATOM 790 C C . ALA A 1 108 ? 4.998 0.617 4.661 1.00 95.50 108 ALA A C 1
ATOM 792 O O . ALA A 1 108 ? 5.083 1.692 5.274 1.00 95.50 108 ALA A O 1
ATOM 793 N N . PRO A 1 109 ? 4.157 -0.360 5.046 1.00 97.00 109 PRO A N 1
ATOM 794 C CA . PRO A 1 109 ? 3.315 -0.259 6.226 1.00 97.00 109 PRO A CA 1
ATOM 795 C C . PRO A 1 109 ? 4.103 -0.424 7.528 1.00 97.00 109 PRO A C 1
ATOM 797 O O . PRO A 1 109 ? 4.946 -1.310 7.682 1.00 97.00 109 PRO A O 1
ATOM 800 N N . ALA A 1 110 ? 3.771 0.412 8.503 1.00 96.50 110 ALA A N 1
ATOM 801 C CA . ALA A 1 110 ? 4.246 0.354 9.874 1.00 96.50 110 ALA A CA 1
ATOM 802 C C . ALA A 1 110 ? 3.095 0.655 10.844 1.00 96.50 110 ALA A C 1
ATOM 804 O O . ALA A 1 110 ? 2.130 1.335 10.490 1.00 96.50 110 ALA A O 1
ATOM 805 N N . LEU A 1 111 ? 3.212 0.170 12.077 1.00 95.62 111 LEU A N 1
ATOM 806 C CA . LEU A 1 111 ? 2.280 0.463 13.164 1.00 95.62 111 LEU A CA 1
ATOM 807 C C . LEU A 1 111 ? 2.951 1.385 14.167 1.00 95.62 111 LEU A C 1
ATOM 809 O O . LEU A 1 111 ? 4.028 1.078 14.677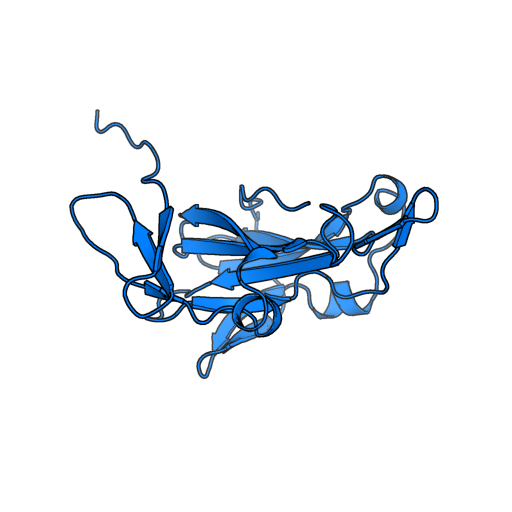 1.00 95.62 111 LEU A O 1
ATOM 813 N N . CYS A 1 112 ? 2.303 2.502 14.467 1.00 94.69 112 CYS A N 1
ATOM 814 C CA . CYS A 1 112 ? 2.753 3.447 15.482 1.00 94.69 112 CYS A CA 1
ATOM 815 C C . CYS A 1 112 ? 1.689 3.492 16.587 1.00 94.69 112 CYS A C 1
ATOM 817 O O . CYS A 1 112 ? 0.797 4.338 16.567 1.00 94.69 112 CYS A O 1
ATOM 819 N N . GLY A 1 113 ? 1.737 2.532 17.515 1.00 90.56 113 GLY A N 1
ATOM 820 C CA . GLY A 1 113 ? 0.625 2.282 18.438 1.00 90.56 113 GLY A CA 1
ATOM 821 C C . GLY A 1 113 ? -0.581 1.704 17.692 1.00 90.56 113 GLY A C 1
ATOM 822 O O . GLY A 1 113 ? -0.448 0.683 17.022 1.00 90.56 113 GLY A O 1
ATOM 823 N N . ASP A 1 114 ? -1.722 2.388 17.772 1.00 89.88 114 ASP A N 1
ATOM 824 C CA . ASP A 1 114 ? -2.987 1.975 17.141 1.00 89.88 114 ASP A CA 1
ATOM 825 C C . ASP A 1 114 ? -3.221 2.629 15.763 1.00 89.88 114 ASP A C 1
ATOM 827 O O . ASP A 1 114 ? -4.332 2.608 15.233 1.00 89.88 114 ASP A O 1
ATOM 831 N N . SER A 1 115 ? -2.176 3.215 15.173 1.00 94.75 115 SER A N 1
ATOM 832 C CA . SER A 1 115 ? -2.239 3.905 13.883 1.00 94.75 115 SER A CA 1
ATOM 833 C C . SER A 1 115 ? -1.499 3.128 12.795 1.00 94.75 115 SER A C 1
ATOM 835 O O . SER A 1 115 ? -0.337 2.746 12.975 1.00 94.75 115 SER A O 1
ATOM 837 N N . LEU A 1 116 ? -2.145 2.962 11.636 1.00 96.94 116 LEU A N 1
ATOM 838 C CA . LEU A 1 116 ? -1.484 2.529 10.406 1.00 96.94 116 LEU A CA 1
ATOM 839 C C . LEU A 1 116 ? -0.738 3.714 9.794 1.00 96.94 116 LEU A C 1
ATOM 841 O O . LEU A 1 116 ? -1.324 4.759 9.512 1.00 96.94 116 LEU A O 1
ATOM 845 N N . VAL A 1 117 ? 0.554 3.535 9.546 1.00 97.44 117 VAL A N 1
ATOM 846 C CA . 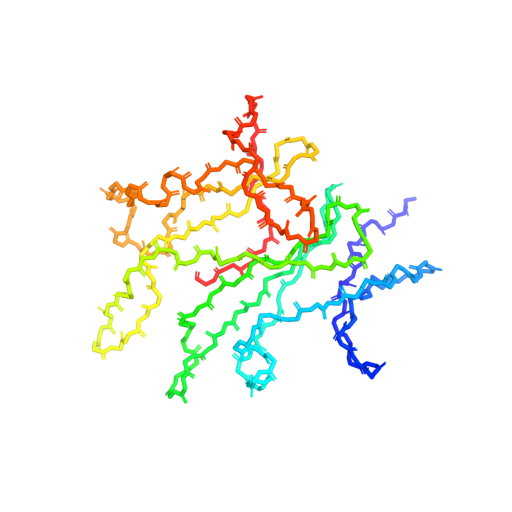VAL A 1 117 ? 1.408 4.540 8.920 1.00 97.44 117 VAL A CA 1
ATOM 847 C C . VAL A 1 117 ? 2.078 3.944 7.698 1.00 97.44 117 VAL A C 1
ATOM 849 O O . VAL A 1 117 ? 2.633 2.851 7.763 1.00 97.44 117 VAL A O 1
ATOM 852 N N . LEU A 1 118 ? 2.081 4.688 6.595 1.00 97.44 118 LEU A N 1
ATOM 853 C CA . LEU A 1 118 ? 2.861 4.348 5.412 1.00 97.44 118 LEU A CA 1
ATOM 854 C C . LEU A 1 118 ? 4.093 5.244 5.323 1.00 97.44 118 LEU A C 1
ATOM 856 O O . LEU A 1 118 ? 4.000 6.466 5.469 1.00 97.44 118 LEU A O 1
ATOM 860 N N . ARG A 1 119 ? 5.261 4.641 5.094 1.00 95.50 119 ARG A N 1
ATOM 861 C CA . ARG A 1 119 ? 6.548 5.349 5.023 1.00 95.50 119 ARG A CA 1
ATOM 862 C C . ARG A 1 119 ? 7.299 4.973 3.752 1.00 95.50 119 ARG A C 1
ATOM 864 O O . ARG A 1 119 ? 7.241 3.810 3.371 1.00 95.50 119 ARG A O 1
ATOM 871 N N . PRO A 1 120 ? 8.052 5.892 3.128 1.00 95.25 120 PRO A N 1
ATOM 872 C CA . PRO A 1 120 ? 8.895 5.533 2.003 1.00 95.25 120 PRO A CA 1
ATOM 873 C C . PRO A 1 120 ? 9.955 4.542 2.476 1.00 95.25 120 PRO A C 1
ATOM 875 O O . PRO A 1 120 ? 10.633 4.786 3.478 1.00 95.25 120 PRO A O 1
ATOM 878 N N . ALA A 1 121 ? 10.092 3.438 1.757 1.00 93.69 121 ALA A N 1
ATOM 879 C CA . ALA A 1 121 ? 11.097 2.423 2.001 1.00 93.69 121 ALA A CA 1
ATOM 880 C C . ALA A 1 121 ? 11.771 2.031 0.680 1.00 93.69 121 ALA A C 1
ATOM 882 O O . ALA A 1 121 ? 11.087 1.939 -0.347 1.00 93.69 121 ALA A O 1
ATOM 883 N N . PRO A 1 122 ? 13.099 1.824 0.688 1.00 93.12 122 PRO A N 1
ATOM 884 C CA . PRO A 1 122 ? 13.792 1.277 -0.466 1.00 93.12 122 PRO A CA 1
ATOM 885 C C . PRO A 1 122 ? 13.299 -0.152 -0.715 1.00 93.12 122 PRO A C 1
ATOM 887 O O . PRO A 1 122 ? 13.206 -0.953 0.214 1.00 93.12 122 PRO A O 1
ATOM 890 N N . ARG A 1 123 ? 12.983 -0.453 -1.973 1.00 91.31 123 ARG A N 1
ATOM 891 C CA . ARG A 1 123 ? 12.574 -1.785 -2.433 1.00 91.31 123 ARG A CA 1
ATOM 892 C C . ARG A 1 123 ? 13.728 -2.522 -3.102 1.00 91.31 123 ARG A C 1
ATOM 894 O O . ARG A 1 123 ? 13.921 -3.714 -2.893 1.00 91.31 123 ARG A O 1
ATOM 901 N N . LEU A 1 124 ? 14.499 -1.793 -3.908 1.00 89.06 124 LEU A N 1
ATOM 902 C CA . LEU A 1 124 ? 15.635 -2.325 -4.655 1.00 89.06 124 LEU A CA 1
ATOM 903 C C . LEU A 1 124 ? 16.969 -1.871 -4.041 1.00 89.06 124 LEU A C 1
ATOM 905 O O . LEU A 1 124 ? 17.026 -0.771 -3.484 1.00 89.06 124 LEU A O 1
ATOM 909 N N . PRO A 1 125 ? 18.056 -2.659 -4.180 1.00 87.94 125 PRO A N 1
ATOM 910 C CA . PRO A 1 125 ? 19.364 -2.306 -3.624 1.00 87.94 125 PRO A CA 1
ATOM 911 C C . PRO A 1 125 ? 19.884 -0.938 -4.080 1.00 87.94 125 PRO A C 1
ATOM 913 O O . PRO A 1 125 ? 20.509 -0.224 -3.300 1.00 87.94 125 PRO A O 1
ATOM 916 N N . GLU A 1 126 ? 19.604 -0.522 -5.322 1.00 85.81 126 GLU A N 1
ATOM 917 C CA . GLU A 1 126 ? 20.025 0.800 -5.804 1.00 85.81 126 GLU A CA 1
ATOM 918 C C . GLU A 1 126 ? 19.395 1.976 -5.037 1.00 85.81 126 GLU A C 1
ATOM 920 O O . GLU A 1 126 ? 19.952 3.071 -5.047 1.00 85.81 126 GLU A O 1
ATOM 925 N N . ALA A 1 127 ? 18.269 1.761 -4.349 1.00 89.06 127 ALA A N 1
ATOM 926 C CA . ALA A 1 127 ? 17.568 2.782 -3.578 1.00 89.06 127 ALA A CA 1
ATOM 927 C C . ALA A 1 127 ? 18.194 3.041 -2.201 1.00 89.06 127 ALA A C 1
ATOM 929 O O . ALA A 1 127 ? 17.927 4.075 -1.597 1.00 89.06 127 ALA A O 1
ATOM 930 N N . GLU A 1 128 ? 19.036 2.142 -1.680 1.00 88.38 128 GLU A N 1
ATOM 931 C CA . GLU A 1 128 ? 19.570 2.231 -0.308 1.00 88.38 128 GLU A CA 1
ATOM 932 C C . GLU A 1 128 ? 20.386 3.506 -0.036 1.00 88.38 128 GLU A C 1
ATOM 934 O O . GLU A 1 128 ? 20.593 3.893 1.117 1.00 88.38 128 GLU A O 1
ATOM 939 N N . HIS A 1 129 ? 20.877 4.156 -1.091 1.00 86.75 129 HIS A N 1
ATOM 940 C CA . HIS A 1 129 ? 21.715 5.355 -1.010 1.00 86.75 129 HIS A CA 1
ATOM 941 C C . HIS A 1 129 ? 21.109 6.568 -1.718 1.00 86.75 129 HIS A C 1
ATOM 943 O O . HIS A 1 129 ? 21.774 7.598 -1.845 1.00 86.75 129 HIS A O 1
ATOM 949 N N . LEU A 1 130 ? 19.873 6.446 -2.199 1.00 87.56 130 LEU A N 1
ATOM 950 C CA . LEU A 1 130 ? 19.154 7.530 -2.849 1.00 87.56 130 LEU A CA 1
ATOM 951 C C . LEU A 1 130 ? 18.240 8.235 -1.843 1.00 87.56 130 LEU A C 1
ATOM 953 O O . LEU A 1 130 ? 18.027 7.779 -0.719 1.00 87.56 130 LEU A O 1
ATOM 957 N N . GLU A 1 131 ? 17.730 9.394 -2.240 1.00 90.75 131 GLU A N 1
ATOM 958 C CA . GLU A 1 131 ? 16.627 10.028 -1.530 1.00 90.75 131 GLU A CA 1
ATOM 959 C C . GLU A 1 131 ? 15.305 9.485 -2.074 1.00 90.75 131 GLU A C 1
ATOM 961 O O . GLU A 1 131 ? 15.157 9.264 -3.280 1.00 90.75 131 GLU A O 1
ATOM 966 N N . ALA A 1 132 ? 14.330 9.293 -1.184 1.00 91.31 132 ALA A N 1
ATOM 967 C CA . ALA A 1 132 ? 12.991 8.908 -1.598 1.00 91.31 132 ALA A CA 1
ATOM 968 C C . ALA A 1 132 ? 12.373 10.005 -2.491 1.00 91.31 132 ALA A C 1
ATOM 970 O O . ALA A 1 132 ? 12.539 11.194 -2.194 1.00 91.31 132 ALA A O 1
ATOM 971 N N . PRO A 1 133 ? 11.620 9.640 -3.545 1.00 91.81 133 PRO A N 1
ATOM 972 C CA . PRO A 1 133 ? 10.920 10.608 -4.381 1.00 91.81 133 PRO A CA 1
ATOM 973 C C . PRO A 1 133 ? 10.032 11.549 -3.558 1.00 91.81 133 PRO A C 1
ATOM 975 O O . PRO A 1 133 ? 9.340 11.113 -2.637 1.00 91.81 133 PRO A O 1
ATOM 978 N N . ALA A 1 134 ? 10.003 12.836 -3.918 1.00 92.31 134 ALA A N 1
ATOM 979 C CA . ALA A 1 134 ? 9.249 13.853 -3.178 1.00 92.31 134 ALA A CA 1
ATOM 980 C C . ALA A 1 134 ? 7.760 13.494 -3.028 1.00 92.31 134 ALA A C 1
ATOM 982 O O . ALA A 1 134 ? 7.203 13.633 -1.944 1.00 92.31 134 ALA A O 1
ATOM 983 N N . LEU A 1 135 ? 7.146 12.942 -4.080 1.00 91.31 135 LEU A N 1
ATOM 984 C CA . LEU A 1 135 ? 5.757 12.481 -4.045 1.00 91.31 135 LEU A CA 1
ATOM 985 C C . LEU A 1 135 ? 5.535 11.381 -2.991 1.00 91.31 135 LEU A C 1
ATOM 987 O O . LEU A 1 135 ? 4.582 11.441 -2.223 1.00 91.31 135 LEU A O 1
ATOM 991 N N . LEU A 1 136 ? 6.441 10.405 -2.901 1.00 93.00 136 LEU A N 1
ATOM 992 C CA . LEU A 1 136 ? 6.391 9.344 -1.889 1.00 93.00 136 LEU A CA 1
ATOM 993 C C . LEU A 1 136 ? 6.512 9.911 -0.470 1.00 93.00 136 LEU A C 1
ATOM 995 O O . LEU A 1 136 ? 5.820 9.462 0.443 1.00 93.00 136 LEU A O 1
ATOM 999 N N . VAL A 1 137 ? 7.360 10.925 -0.283 1.00 94.25 137 VAL A N 1
ATOM 1000 C CA . VAL A 1 137 ? 7.474 11.644 0.993 1.00 94.25 137 VAL A CA 1
ATOM 1001 C C . VAL A 1 137 ? 6.168 12.372 1.330 1.00 94.25 137 VAL A C 1
ATOM 1003 O O . VAL A 1 137 ? 5.711 12.291 2.469 1.00 94.25 137 VAL A O 1
ATOM 1006 N N . GLU A 1 138 ? 5.529 13.031 0.364 1.00 93.69 138 GLU A N 1
ATOM 1007 C CA . GLU A 1 138 ? 4.237 13.707 0.555 1.00 93.69 138 GLU A CA 1
ATOM 1008 C C . GLU A 1 138 ? 3.106 12.731 0.907 1.00 93.69 138 GLU A C 1
ATOM 1010 O O . GLU A 1 138 ? 2.288 13.021 1.783 1.00 93.69 138 GLU A O 1
ATOM 1015 N N . LEU A 1 139 ? 3.094 11.555 0.277 1.00 95.00 139 LEU A N 1
ATOM 1016 C CA . LEU A 1 139 ? 2.131 10.484 0.538 1.00 95.00 139 LEU A CA 1
ATOM 1017 C C . LEU A 1 139 ? 2.415 9.719 1.838 1.00 95.00 139 LEU A C 1
ATOM 1019 O O . LEU A 1 139 ? 1.571 8.958 2.308 1.00 95.00 139 LEU A O 1
ATOM 1023 N N . SER A 1 140 ? 3.570 9.931 2.465 1.00 96.06 140 SER A N 1
ATOM 1024 C CA . SER A 1 140 ? 3.901 9.288 3.734 1.00 96.06 140 SER A CA 1
ATOM 1025 C C . SER A 1 140 ? 3.152 9.897 4.915 1.00 96.06 140 SER A C 1
ATOM 1027 O O . SER A 1 140 ? 2.963 11.117 4.997 1.00 96.06 140 SER A O 1
ATOM 1029 N N . GLY A 1 141 ? 2.739 9.061 5.863 1.00 97.12 141 GLY A N 1
ATOM 1030 C CA . GLY A 1 141 ? 2.013 9.515 7.042 1.00 97.12 141 GLY A CA 1
ATOM 1031 C C . GLY A 1 141 ? 1.010 8.506 7.571 1.00 97.12 141 GLY A C 1
ATOM 1032 O O . GLY A 1 141 ? 1.075 7.324 7.245 1.00 97.12 141 GLY A O 1
ATOM 1033 N N . GLU A 1 142 ? 0.109 8.983 8.419 1.00 97.38 142 GLU A N 1
ATOM 1034 C CA . GLU A 1 142 ? -0.975 8.190 8.992 1.00 97.38 142 GLU A CA 1
ATOM 1035 C C . GLU A 1 142 ? -2.108 8.000 7.984 1.00 97.38 142 GLU A C 1
ATOM 1037 O O . GLU A 1 142 ? -2.501 8.944 7.291 1.00 97.38 142 GLU A O 1
ATOM 1042 N N . TYR A 1 143 ? -2.637 6.781 7.930 1.00 97.12 143 TYR A N 1
ATOM 1043 C CA . TYR A 1 143 ? -3.744 6.397 7.068 1.00 97.12 143 TYR A CA 1
ATOM 1044 C C . TYR A 1 143 ? -4.949 5.975 7.898 1.00 97.12 143 TYR A C 1
ATOM 1046 O O . TYR A 1 143 ? -4.827 5.235 8.873 1.00 97.12 143 TYR A O 1
ATOM 1054 N N . VAL A 1 144 ? -6.121 6.439 7.474 1.00 95.56 144 VAL A N 1
ATOM 1055 C CA . VAL A 1 144 ? -7.418 6.145 8.088 1.00 95.56 144 VAL A CA 1
ATOM 1056 C C . VAL A 1 144 ? -8.418 5.760 7.007 1.00 95.56 144 VAL A C 1
ATOM 1058 O O . VAL A 1 144 ? -8.257 6.126 5.842 1.00 95.56 144 VAL A O 1
ATOM 1061 N N . VAL A 1 145 ? -9.478 5.050 7.386 1.00 93.06 145 VAL A N 1
ATOM 1062 C CA . VAL A 1 145 ? -10.639 4.898 6.505 1.00 93.06 145 VAL A CA 1
ATOM 1063 C C . VAL A 1 145 ? -11.556 6.096 6.722 1.00 93.06 145 VAL A C 1
ATOM 1065 O O . VAL A 1 145 ? -12.122 6.267 7.800 1.00 93.06 145 VAL A O 1
ATOM 1068 N N . GLN A 1 146 ? -11.700 6.928 5.694 1.00 92.19 146 GLN A N 1
ATOM 1069 C CA . GLN A 1 146 ? -12.593 8.083 5.681 1.00 92.19 146 GLN A CA 1
ATOM 1070 C C . GLN A 1 146 ? -13.497 7.996 4.453 1.00 92.19 146 GLN A C 1
ATOM 1072 O O . GLN A 1 146 ? -13.024 7.737 3.351 1.00 92.19 146 GLN A O 1
ATOM 1077 N N . ASP A 1 147 ? -14.806 8.173 4.653 1.00 91.00 147 ASP A N 1
ATOM 1078 C CA . ASP A 1 147 ? -15.816 8.117 3.586 1.00 91.00 147 ASP A CA 1
ATOM 1079 C C . ASP A 1 147 ? -15.735 6.836 2.725 1.00 91.00 147 ASP A C 1
ATOM 1081 O O . ASP A 1 147 ? -16.033 6.841 1.534 1.00 91.00 147 ASP A O 1
ATOM 1085 N N . GLY A 1 148 ? -15.331 5.718 3.344 1.00 88.62 148 GLY A N 1
ATOM 1086 C CA . GLY A 1 148 ? -15.192 4.422 2.675 1.00 88.62 148 GLY A CA 1
ATOM 1087 C C . GLY A 1 148 ? -13.926 4.265 1.829 1.00 88.62 148 GLY A C 1
ATOM 1088 O O . GLY A 1 148 ? -13.868 3.340 1.027 1.00 88.62 148 GLY A O 1
ATOM 1089 N N . ALA A 1 149 ? -12.922 5.128 1.996 1.00 91.25 149 ALA A N 1
ATOM 1090 C CA . ALA A 1 149 ? -11.633 5.022 1.321 1.00 91.25 149 ALA A CA 1
ATOM 1091 C C . ALA A 1 149 ? -10.467 5.102 2.314 1.00 91.25 149 ALA A C 1
ATOM 1093 O O . ALA A 1 149 ? -10.498 5.876 3.275 1.00 91.25 149 ALA A O 1
ATOM 1094 N N . LEU A 1 150 ? -9.413 4.327 2.056 1.00 94.19 150 LEU A N 1
ATOM 1095 C CA . LEU A 1 150 ? -8.156 4.421 2.786 1.00 94.19 150 LEU A CA 1
ATOM 1096 C C . LEU A 1 150 ? -7.412 5.675 2.319 1.00 94.19 150 LEU A C 1
ATOM 1098 O O . LEU A 1 150 ? -6.921 5.738 1.194 1.00 94.19 150 LEU A O 1
ATOM 1102 N N . THR A 1 151 ? -7.354 6.691 3.173 1.00 95.12 151 THR A N 1
ATOM 1103 C CA . THR A 1 151 ? -6.787 7.997 2.827 1.00 95.12 151 THR A CA 1
ATOM 1104 C C . THR A 1 151 ? -5.781 8.455 3.869 1.00 95.12 151 THR A C 1
ATOM 1106 O O . THR A 1 151 ? -5.841 8.088 5.045 1.00 95.12 151 THR A O 1
ATOM 1109 N N . ARG A 1 152 ? -4.826 9.272 3.425 1.00 95.94 152 ARG A N 1
ATOM 1110 C CA . ARG A 1 152 ? -3.823 9.869 4.299 1.00 95.94 152 ARG A CA 1
ATOM 1111 C C . ARG A 1 152 ? -4.465 10.958 5.162 1.00 95.94 152 ARG A C 1
ATOM 1113 O O . ARG A 1 152 ? -4.855 12.002 4.642 1.00 95.94 152 ARG A O 1
ATOM 1120 N N . ALA A 1 153 ? -4.500 10.751 6.474 1.00 95.50 153 ALA A N 1
ATOM 1121 C CA . ALA A 1 153 ? -5.049 11.704 7.438 1.00 95.50 153 ALA A CA 1
ATOM 1122 C C . ALA A 1 153 ? -4.073 12.839 7.779 1.00 95.50 153 ALA A C 1
ATOM 1124 O O . ALA A 1 153 ? -4.485 13.954 8.099 1.00 95.50 153 ALA A O 1
ATOM 1125 N N . GLY A 1 154 ? -2.767 12.569 7.726 1.00 95.12 154 GLY A N 1
ATOM 1126 C CA . GLY A 1 154 ? -1.768 13.525 8.185 1.00 95.12 154 GLY A CA 1
ATOM 1127 C C . GLY A 1 154 ? -0.366 12.934 8.305 1.00 95.12 154 GLY A C 1
ATOM 1128 O O . GLY A 1 154 ? -0.108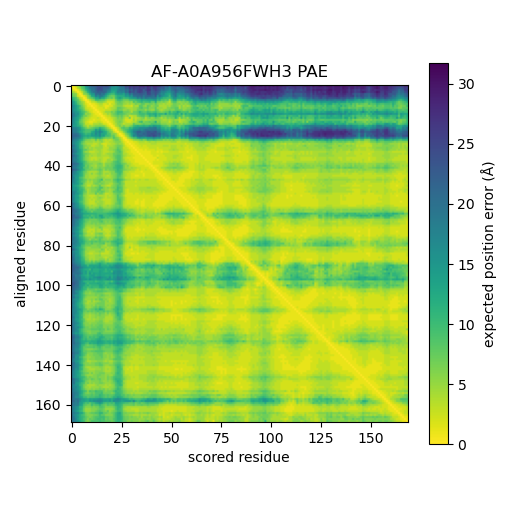 11.848 7.786 1.00 95.12 154 GLY A O 1
ATOM 1129 N N . PRO A 1 155 ? 0.570 13.653 8.948 1.00 94.69 155 PRO A N 1
ATOM 1130 C CA . PRO A 1 155 ? 1.901 13.123 9.229 1.00 94.69 155 PRO A CA 1
ATOM 1131 C C . PRO A 1 155 ? 1.828 11.929 10.189 1.00 94.69 155 PRO A C 1
ATOM 1133 O O . PRO A 1 155 ? 0.864 11.780 10.932 1.00 94.69 155 PRO A O 1
ATOM 1136 N N . ALA A 1 156 ? 2.872 11.100 10.201 1.00 90.38 156 ALA A N 1
ATOM 1137 C CA . ALA A 1 156 ? 2.966 10.007 11.163 1.00 90.38 156 ALA A CA 1
ATOM 1138 C C . ALA A 1 156 ? 2.978 10.550 12.610 1.00 90.38 156 ALA A C 1
ATOM 1140 O O . ALA A 1 156 ? 3.665 11.548 12.871 1.00 90.38 156 ALA A O 1
ATOM 1141 N N . PRO A 1 157 ? 2.275 9.905 13.559 1.00 88.81 157 PRO A N 1
ATOM 1142 C CA . PRO A 1 157 ? 2.360 10.255 14.969 1.00 88.81 157 PRO A CA 1
ATOM 1143 C C . PRO A 1 157 ? 3.799 10.127 15.484 1.00 88.81 157 PRO A C 1
ATOM 1145 O O . PRO A 1 157 ? 4.598 9.314 15.017 1.00 88.81 157 PRO A O 1
ATOM 1148 N N . SER A 1 158 ? 4.144 10.949 16.476 1.00 81.06 158 SER A N 1
ATOM 1149 C CA . SER A 1 158 ? 5.454 10.886 17.121 1.00 81.06 158 SER A CA 1
ATOM 1150 C C . SER A 1 158 ? 5.583 9.603 17.941 1.00 81.06 158 SER A C 1
ATOM 1152 O O . SER A 1 158 ? 4.768 9.366 18.831 1.00 81.06 158 SER A O 1
ATOM 1154 N N . GLY A 1 159 ? 6.630 8.815 17.709 1.00 83.31 159 GLY A N 1
ATOM 1155 C CA . GLY A 1 159 ? 6.884 7.603 18.483 1.00 83.31 159 GLY A CA 1
ATOM 1156 C C . GLY A 1 159 ? 7.738 6.591 17.733 1.00 83.31 159 GLY A C 1
ATOM 1157 O O . GLY A 1 159 ? 8.198 6.843 16.619 1.00 83.31 159 GLY A O 1
ATOM 1158 N N . ALA A 1 160 ? 7.960 5.444 18.373 1.00 88.94 160 ALA A N 1
ATOM 1159 C CA . ALA A 1 160 ? 8.502 4.281 17.689 1.00 88.94 160 ALA A CA 1
ATOM 1160 C C . ALA A 1 160 ? 7.400 3.659 16.827 1.00 88.94 160 ALA A C 1
ATOM 1162 O O . ALA A 1 160 ? 6.269 3.497 17.284 1.00 88.94 160 ALA A O 1
ATOM 1163 N N . CYS A 1 161 ? 7.751 3.322 15.593 1.00 93.44 161 CYS A N 1
ATOM 1164 C CA . CYS A 1 161 ? 6.881 2.607 14.678 1.00 93.44 161 CYS A CA 1
ATOM 1165 C C . CYS A 1 161 ? 7.536 1.280 14.332 1.00 93.44 161 CYS A C 1
ATOM 1167 O O . CYS A 1 161 ? 8.731 1.243 14.026 1.00 93.44 161 CYS A O 1
ATOM 1169 N N . GLU A 1 162 ? 6.754 0.215 14.360 1.00 94.44 162 GLU A N 1
ATOM 1170 C CA . GLU A 1 162 ? 7.216 -1.126 14.035 1.00 94.44 162 GLU A CA 1
ATOM 1171 C C . GLU A 1 162 ? 6.800 -1.469 12.603 1.00 94.44 162 GLU A C 1
ATOM 1173 O O . GLU A 1 162 ? 5.636 -1.265 12.249 1.00 94.44 162 GLU A O 1
ATOM 1178 N N . PRO A 1 163 ? 7.719 -1.958 11.751 1.00 94.19 163 PRO A N 1
ATOM 1179 C CA . PRO A 1 163 ? 7.353 -2.446 10.428 1.00 94.19 163 PRO A CA 1
ATOM 1180 C C . PRO A 1 163 ? 6.305 -3.554 10.530 1.00 94.19 163 PRO A C 1
ATOM 1182 O O . PRO A 1 163 ? 6.419 -4.454 11.365 1.00 94.19 163 PRO A O 1
ATOM 1185 N N . VAL A 1 164 ? 5.298 -3.515 9.661 1.00 93.12 164 VAL A N 1
ATOM 1186 C CA . VAL A 1 164 ? 4.348 -4.621 9.546 1.00 93.12 164 VAL A CA 1
ATOM 1187 C C . VAL A 1 164 ? 5.036 -5.780 8.828 1.00 93.12 164 VAL A C 1
ATOM 1189 O O . VAL A 1 164 ? 5.614 -5.601 7.759 1.00 93.12 164 VAL A O 1
ATOM 1192 N N . ALA A 1 165 ? 4.929 -6.985 9.389 1.00 87.75 165 ALA A N 1
ATOM 1193 C CA . ALA A 1 165 ? 5.428 -8.212 8.773 1.00 87.75 165 ALA A CA 1
ATOM 1194 C C . ALA A 1 165 ? 4.501 -8.686 7.633 1.00 87.75 165 ALA A C 1
ATOM 1196 O O . ALA A 1 165 ? 3.794 -9.684 7.767 1.00 87.75 165 ALA A O 1
ATOM 1197 N N . ILE A 1 166 ? 4.474 -7.936 6.530 1.00 85.75 166 ILE A N 1
ATOM 1198 C CA . ILE A 1 166 ? 3.911 -8.353 5.242 1.00 85.75 166 ILE A CA 1
ATOM 1199 C C . ILE A 1 166 ? 5.060 -8.363 4.241 1.00 85.75 166 ILE A C 1
ATOM 1201 O O . ILE A 1 166 ? 5.763 -7.366 4.088 1.00 85.75 166 ILE A O 1
ATOM 1205 N N . GLU A 1 167 ? 5.250 -9.496 3.573 1.00 85.06 167 GLU A N 1
ATOM 1206 C CA . GLU A 1 167 ? 6.259 -9.631 2.527 1.00 85.06 167 GLU A CA 1
ATOM 1207 C C . GLU A 1 167 ? 5.801 -8.859 1.286 1.00 85.06 167 GLU A C 1
ATOM 1209 O O . GLU A 1 167 ? 4.906 -9.292 0.558 1.00 85.06 167 GLU A O 1
ATOM 1214 N N . LEU A 1 168 ? 6.398 -7.685 1.084 1.00 87.00 168 LEU A N 1
ATOM 1215 C CA . LEU A 1 168 ? 6.244 -6.893 -0.129 1.00 87.00 168 LEU A CA 1
ATOM 1216 C C . LEU A 1 168 ? 7.430 -7.180 -1.068 1.00 87.00 168 LEU A C 1
ATOM 1218 O O . LEU A 1 168 ? 8.549 -7.358 -0.576 1.00 87.00 168 LEU A O 1
ATOM 1222 N N . PRO A 1 169 ? 7.188 -7.276 -2.386 1.00 84.69 169 PRO A N 1
ATOM 1223 C CA . PRO A 1 169 ? 8.237 -7.472 -3.385 1.00 84.69 169 PRO A CA 1
ATOM 1224 C C . PRO A 1 169 ? 9.075 -6.211 -3.602 1.00 84.69 169 PRO A C 1
ATOM 1226 O O . PRO A 1 169 ? 8.679 -5.147 -3.081 1.00 84.69 169 PRO A O 1
#

Nearest PDB structures (foldseek):
  3akh-assembly1_A  TM=3.532E-01  e=2.787E+00  Streptomyces avermitilis MA-4680 = NBRC 14893
  5m8e-assembly1_B  TM=3.775E-01  e=5.826E+00  Weissella cibaria

Foldseek 3Di:
DPPVPFFDWDFDPPVATWTAGPDPDGLTAGEDDDPLCVVPVVQWDKWWDQDLQGIKIKTFGADPPGNAGAWIWIWDQSPHRYTAIDTFQPDAFDADPNDTHTDQWTFFWWDFDNWTWTAIDGPDPVCPPPDGDPVRVVQTATWDQDPNHTGHPDHHDDDDIGTDPTDDD

Sequence (169 aa):
MIDASPCPLELVDDGGLVLRAGGDAPSRLEVEPPEVCAAHPGRCRWVGSVTAVGPLLAAIVDGPESELPVDVWLGAALGGERMTFVDLWWSDPSVVDRTEVGPVYALAPALCGDSLVLRPAPRLPEAEHLEAPALLVELSGEYVVQDGALTRAGPAPSGACEPVAIELP

Mean predicted aligned error: 6.4 Å

Secondary structure (DSSP, 8-state):
----PPPPEEEEESSSEEEEESSSS--EEEE---HHHHH-GGGEEEEEEEETTEEEEEEEEE-SSSSSEEEEEEEE-TTSSEEEEEES--SPPEEETTEEE--SEEEEEEEETTEEEEEEEE-SGGGGGSPPPHHHHHH-EEEEEETTEEEEEESPPSS--EEP-----